Protein AF-A0A7C9EJ45-F1 (afdb_monomer_lite)

Secondary structure (DSSP, 8-state):
--GGGSHHHHHHHHHHSSS--------S-GGGTT--STT--S-S-----HHHHHHHHHHHHTSPTT-EEEEE-TTT----HHHHHHHHHHHHHT-SEEEEE--TTTGGGSPTTHHHHTTTTEEEES---HHHHHTSTTEEEEEE---HHHHHHHHHTT--EEE---STTHHHHTT-

Structure (mmCIF, N/CA/C/O backbone):
data_AF-A0A7C9EJ45-F1
#
_entry.id   AF-A0A7C9EJ45-F1
#
loop_
_atom_site.group_PDB
_atom_site.id
_atom_site.type_symbol
_atom_site.label_atom_id
_atom_site.label_alt_id
_atom_site.label_comp_id
_atom_site.label_asym_id
_atom_site.label_entity_id
_atom_site.label_seq_id
_atom_site.pdbx_PDB_ins_code
_atom_site.Cartn_x
_atom_site.Cartn_y
_atom_site.Cartn_z
_atom_site.occupancy
_atom_site.B_iso_or_equiv
_atom_site.auth_seq_id
_atom_site.auth_comp_id
_atom_site.auth_asym_id
_atom_site.auth_atom_id
_atom_site.pdbx_PDB_model_num
ATOM 1 N N . SER A 1 1 ? 12.087 -4.472 -12.617 1.00 85.44 1 SER A N 1
ATOM 2 C CA . SER A 1 1 ? 11.082 -5.317 -13.280 1.00 85.44 1 SER A CA 1
ATOM 3 C C . SER A 1 1 ? 11.657 -6.689 -13.597 1.00 85.44 1 SER A C 1
ATOM 5 O O . SER A 1 1 ? 12.8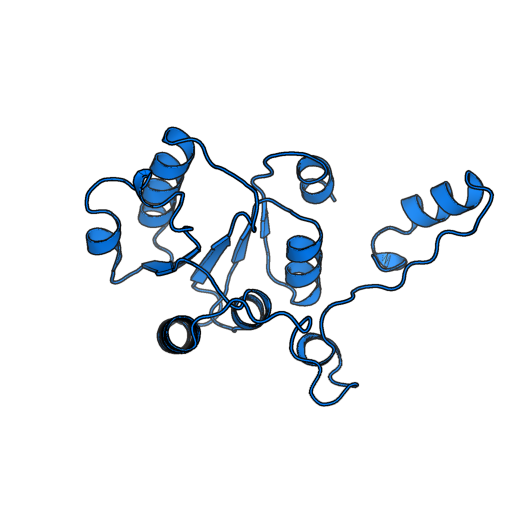71 -6.843 -13.458 1.00 85.44 1 SER A O 1
ATOM 7 N N . TYR A 1 2 ? 10.821 -7.642 -14.010 1.00 89.69 2 TYR A N 1
ATOM 8 C CA . TYR A 1 2 ? 11.199 -8.937 -14.594 1.00 89.69 2 TYR A CA 1
ATOM 9 C C . TYR A 1 2 ? 10.633 -9.036 -16.019 1.00 89.69 2 TYR A C 1
ATOM 11 O O . TYR A 1 2 ? 9.677 -8.331 -16.335 1.00 89.69 2 TYR A O 1
ATOM 19 N N . TYR A 1 3 ? 11.250 -9.840 -16.888 1.00 92.81 3 TYR A N 1
ATOM 20 C CA . TYR A 1 3 ? 10.992 -9.801 -18.334 1.00 92.81 3 TYR A CA 1
ATOM 21 C C . TYR A 1 3 ? 9.518 -10.023 -18.676 1.00 92.81 3 TYR A C 1
ATOM 23 O O . TYR A 1 3 ? 8.921 -9.211 -19.371 1.00 92.81 3 TYR A O 1
ATOM 31 N N . GLU A 1 4 ? 8.907 -11.066 -18.121 1.00 93.50 4 GLU A N 1
ATOM 32 C CA . GLU A 1 4 ? 7.521 -11.444 -18.395 1.00 93.50 4 GLU A CA 1
ATOM 33 C C . GLU A 1 4 ? 6.498 -10.407 -17.904 1.00 93.50 4 GLU A C 1
ATOM 35 O O . GLU A 1 4 ? 5.346 -10.445 -18.328 1.00 93.50 4 GLU A O 1
ATOM 40 N N . PHE A 1 5 ? 6.900 -9.473 -17.034 1.00 92.19 5 PHE A N 1
ATOM 41 C CA . PHE A 1 5 ? 6.033 -8.393 -16.563 1.00 92.19 5 PHE A CA 1
ATOM 42 C C . PHE A 1 5 ? 5.889 -7.262 -17.586 1.00 92.19 5 PHE A C 1
ATOM 44 O O . PHE A 1 5 ? 4.844 -6.624 -17.656 1.00 92.19 5 PHE A O 1
ATOM 51 N N . GLU A 1 6 ? 6.939 -6.994 -18.369 1.00 93.44 6 GLU A N 1
ATOM 52 C CA . GLU A 1 6 ? 7.032 -5.824 -19.256 1.00 93.44 6 GLU A CA 1
ATOM 53 C C . GLU A 1 6 ? 7.722 -6.160 -20.592 1.00 93.44 6 GLU A C 1
ATOM 55 O O . GLU A 1 6 ? 8.448 -5.338 -21.157 1.00 93.44 6 GLU A O 1
ATOM 60 N N . ASP A 1 7 ? 7.492 -7.368 -21.111 1.00 94.12 7 ASP A N 1
ATOM 61 C CA . ASP A 1 7 ? 8.169 -7.954 -22.279 1.00 94.12 7 ASP A CA 1
ATOM 62 C C . ASP A 1 7 ? 8.232 -6.995 -23.478 1.00 94.12 7 ASP A C 1
ATOM 64 O O . ASP A 1 7 ? 9.306 -6.678 -23.990 1.00 94.12 7 ASP A O 1
ATOM 68 N N . LYS A 1 8 ? 7.092 -6.410 -23.855 1.00 93.81 8 LYS A N 1
ATOM 69 C CA . LYS A 1 8 ? 6.977 -5.462 -24.970 1.00 93.81 8 LYS A CA 1
ATOM 70 C C . LYS A 1 8 ? 7.825 -4.212 -24.766 1.00 93.81 8 LYS A C 1
ATOM 72 O O . LYS A 1 8 ? 8.372 -3.683 -25.737 1.00 93.81 8 LYS A O 1
ATOM 77 N N . VAL A 1 9 ? 7.905 -3.707 -23.534 1.00 92.38 9 VAL A N 1
ATOM 78 C CA . VAL A 1 9 ? 8.686 -2.507 -23.205 1.00 92.38 9 VAL A CA 1
ATOM 79 C C . VAL A 1 9 ? 10.171 -2.846 -23.244 1.00 92.38 9 VAL A C 1
ATOM 81 O O . VAL A 1 9 ? 10.935 -2.123 -23.882 1.00 92.38 9 VAL A O 1
ATOM 84 N N . VAL A 1 10 ? 10.571 -3.970 -22.644 1.00 93.94 10 VAL A N 1
ATOM 85 C CA . VAL A 1 10 ? 11.964 -4.438 -22.619 1.00 93.94 10 VAL A CA 1
ATOM 86 C C . VAL A 1 10 ? 12.483 -4.711 -24.031 1.00 93.94 10 VAL A C 1
ATOM 88 O O . VAL A 1 10 ? 13.569 -4.239 -24.381 1.00 93.94 10 VAL A O 1
ATOM 91 N N . ASP A 1 11 ? 11.699 -5.399 -24.862 1.00 93.88 11 ASP A N 1
ATOM 92 C CA . ASP A 1 11 ? 12.043 -5.697 -26.255 1.00 93.88 11 ASP A CA 1
ATOM 93 C C . ASP A 1 11 ? 12.178 -4.415 -27.082 1.00 93.88 11 ASP A C 1
ATOM 95 O O . ASP A 1 11 ? 13.144 -4.239 -27.830 1.00 93.88 11 ASP A O 1
ATOM 99 N N . THR A 1 12 ? 11.230 -3.485 -26.918 1.00 94.50 12 THR A N 1
ATOM 100 C CA . THR A 1 12 ? 11.262 -2.199 -27.623 1.00 94.50 12 THR A CA 1
ATOM 101 C C . THR A 1 12 ? 12.493 -1.399 -27.212 1.00 94.50 12 THR A C 1
ATOM 103 O O . THR A 1 12 ? 13.272 -0.991 -28.069 1.00 94.50 12 THR A O 1
ATOM 106 N N . MET A 1 13 ? 12.731 -1.215 -25.912 1.00 94.00 13 MET A N 1
ATOM 107 C CA . MET A 1 13 ? 13.874 -0.435 -25.435 1.00 94.00 13 MET A CA 1
ATOM 108 C C . MET A 1 13 ? 15.214 -1.065 -25.825 1.00 94.00 13 MET A C 1
ATOM 110 O O . MET A 1 13 ? 16.126 -0.342 -26.213 1.00 94.00 13 MET A O 1
ATOM 114 N N . SER A 1 14 ? 15.330 -2.395 -25.788 1.00 93.69 14 SER A N 1
ATOM 115 C CA . SER A 1 14 ? 16.553 -3.098 -26.201 1.00 93.69 14 SER A CA 1
ATOM 116 C C . SER A 1 14 ? 16.858 -2.943 -27.692 1.00 93.69 14 SER A C 1
ATOM 118 O O . SER A 1 14 ? 18.018 -3.030 -28.086 1.00 93.69 14 SER A O 1
ATOM 120 N N . ARG A 1 15 ? 15.835 -2.712 -28.526 1.00 93.62 15 ARG A N 1
ATOM 121 C CA . ARG A 1 15 ? 16.005 -2.434 -29.956 1.00 93.62 15 ARG A CA 1
ATOM 122 C C . ARG A 1 15 ? 16.390 -0.981 -30.229 1.00 93.62 15 ARG A C 1
ATOM 124 O O . ARG A 1 15 ? 17.189 -0.729 -31.125 1.00 93.62 15 ARG A O 1
ATOM 131 N N . GLU A 1 16 ? 15.794 -0.039 -29.501 1.00 93.56 16 GLU A N 1
ATOM 132 C CA . GLU A 1 16 ? 16.000 1.399 -29.726 1.00 93.56 16 GLU A CA 1
ATOM 133 C C . GLU A 1 16 ? 17.273 1.938 -29.045 1.00 93.56 16 GLU A C 1
ATOM 135 O O . GLU A 1 16 ? 17.808 2.966 -29.463 1.00 93.56 16 GLU A O 1
ATOM 140 N N . TRP A 1 17 ? 17.774 1.274 -27.996 1.00 91.31 17 TRP A N 1
ATOM 141 C CA . TRP A 1 17 ? 18.919 1.746 -27.217 1.00 91.31 17 TRP A CA 1
ATOM 142 C C . TRP A 1 17 ? 20.229 1.021 -27.583 1.00 91.31 17 TRP A C 1
ATOM 144 O O . TRP A 1 17 ? 20.220 -0.188 -27.804 1.00 91.31 17 TRP A O 1
ATOM 154 N N . PRO A 1 18 ? 21.395 1.704 -27.581 1.00 90.38 18 PRO A N 1
ATOM 155 C CA . PRO A 1 18 ? 22.685 1.077 -27.906 1.00 90.38 18 PRO A CA 1
ATOM 156 C C . PRO A 1 18 ? 23.144 -0.028 -26.943 1.00 90.38 18 PRO A C 1
ATOM 158 O O . PRO A 1 18 ? 24.072 -0.772 -27.257 1.00 90.38 18 PRO A O 1
ATOM 161 N N . THR A 1 19 ? 22.546 -0.106 -25.754 1.00 88.44 19 THR A N 1
ATOM 162 C CA . THR A 1 19 ? 22.868 -1.099 -24.724 1.00 88.44 19 THR A CA 1
ATOM 163 C C . THR A 1 19 ? 21.637 -1.944 -24.414 1.00 88.44 19 THR A C 1
ATOM 165 O O . THR A 1 19 ? 20.575 -1.359 -24.189 1.00 88.44 19 THR A O 1
ATOM 168 N N . PRO A 1 20 ? 21.772 -3.281 -24.331 1.00 85.06 20 PRO A N 1
ATOM 169 C CA . PRO A 1 20 ? 20.667 -4.160 -23.962 1.00 85.06 20 PRO A CA 1
ATOM 170 C C . PRO A 1 20 ? 20.050 -3.774 -22.615 1.00 85.06 20 PRO A C 1
ATOM 172 O O . PRO A 1 20 ? 20.776 -3.523 -21.648 1.00 85.06 20 PRO A O 1
ATOM 175 N N . VAL A 1 21 ? 18.717 -3.758 -22.540 1.00 92.06 21 VAL A N 1
ATOM 176 C CA . VAL A 1 21 ? 17.995 -3.571 -21.278 1.00 92.06 21 VAL A CA 1
ATOM 177 C C . VAL A 1 21 ? 17.871 -4.925 -20.590 1.00 92.06 21 VAL A C 1
ATOM 179 O O . VAL A 1 21 ? 17.330 -5.868 -21.157 1.00 92.06 21 VAL A O 1
ATOM 182 N N . LEU A 1 22 ? 18.383 -5.025 -19.362 1.00 91.69 22 LEU A N 1
ATOM 183 C CA . LEU A 1 22 ? 18.341 -6.251 -18.566 1.00 91.69 22 LEU A CA 1
ATOM 184 C C . LEU A 1 22 ? 17.431 -6.066 -17.354 1.00 91.69 22 LEU A C 1
ATOM 186 O O . LEU A 1 22 ? 17.620 -5.156 -16.546 1.00 91.69 22 LEU A O 1
ATOM 190 N N . THR A 1 23 ? 16.460 -6.961 -17.207 1.00 93.62 23 THR A N 1
ATOM 191 C CA . THR A 1 23 ? 15.571 -7.015 -16.046 1.00 93.62 23 THR A CA 1
ATOM 192 C C . THR A 1 23 ? 16.165 -7.907 -14.958 1.00 93.62 23 THR A C 1
ATOM 194 O O . THR A 1 23 ? 16.428 -9.079 -15.209 1.00 93.62 23 THR A O 1
ATOM 197 N N . ILE A 1 24 ? 16.353 -7.367 -13.751 1.00 93.31 24 ILE A N 1
ATOM 198 C CA . ILE A 1 24 ? 16.963 -8.078 -12.605 1.00 93.31 24 ILE A CA 1
ATOM 199 C C . ILE A 1 24 ? 16.010 -8.261 -11.412 1.00 93.31 24 ILE A C 1
ATOM 201 O O . ILE A 1 24 ? 16.449 -8.602 -10.320 1.00 93.31 24 ILE A O 1
ATOM 205 N N . GLY A 1 25 ? 14.726 -7.942 -11.584 1.00 90.94 25 GLY A N 1
ATOM 206 C CA . GLY A 1 25 ? 13.731 -8.007 -10.516 1.00 90.94 25 GLY A CA 1
ATOM 207 C C . GLY A 1 25 ? 12.945 -9.327 -10.466 1.00 90.94 25 GLY A C 1
ATOM 208 O O . GLY A 1 25 ? 13.198 -10.213 -11.280 1.00 90.94 25 GLY A O 1
ATOM 209 N N . PRO A 1 26 ? 11.949 -9.414 -9.560 1.00 90.81 26 PRO A N 1
ATOM 210 C CA . PRO A 1 26 ? 11.694 -8.453 -8.483 1.00 90.81 26 PRO A CA 1
ATOM 211 C C . PRO A 1 26 ? 12.841 -8.461 -7.460 1.00 90.81 26 PRO A C 1
ATOM 213 O O . PRO A 1 26 ? 13.347 -9.513 -7.096 1.00 90.81 26 PRO A O 1
ATOM 216 N N . THR A 1 27 ? 13.268 -7.283 -7.001 1.00 89.50 27 THR A N 1
ATOM 217 C CA . THR A 1 27 ? 14.341 -7.150 -5.995 1.00 89.50 27 THR A CA 1
ATOM 218 C C . THR A 1 27 ? 13.789 -7.198 -4.569 1.00 89.50 27 THR A C 1
ATOM 220 O O . THR A 1 27 ? 14.327 -6.545 -3.683 1.00 89.50 27 THR A O 1
ATOM 223 N N . VAL A 1 28 ? 12.674 -7.907 -4.371 1.00 91.56 28 VAL A N 1
ATOM 224 C CA . VAL A 1 28 ? 12.053 -8.124 -3.059 1.00 91.56 28 VAL A CA 1
ATOM 225 C C . VAL A 1 28 ? 12.903 -9.149 -2.295 1.00 91.56 28 VAL A C 1
ATOM 227 O O . VAL A 1 28 ? 13.334 -10.121 -2.920 1.00 91.56 28 VAL A O 1
ATOM 230 N N . PRO A 1 29 ? 13.150 -8.959 -0.984 1.00 91.44 29 PRO A N 1
ATOM 231 C CA . PRO A 1 29 ? 13.923 -9.894 -0.176 1.00 91.44 29 PRO A CA 1
ATOM 232 C C . PRO A 1 29 ? 13.454 -11.345 -0.336 1.00 91.44 29 PRO A C 1
ATOM 234 O O . PRO A 1 29 ? 12.253 -11.636 -0.317 1.00 91.44 29 PRO A O 1
ATOM 237 N N . SER A 1 30 ? 14.415 -12.257 -0.491 1.00 89.69 30 SER A N 1
ATOM 238 C CA . SER A 1 30 ? 14.199 -13.663 -0.844 1.00 89.69 30 SER A CA 1
ATOM 239 C C . SER A 1 30 ? 13.250 -14.375 0.116 1.00 89.69 30 SER A C 1
ATOM 241 O O . SER A 1 30 ? 12.468 -15.208 -0.344 1.00 89.69 30 SER A O 1
ATOM 243 N N . LEU A 1 31 ? 13.234 -14.009 1.406 1.00 90.31 31 LEU A N 1
ATOM 244 C CA . LEU A 1 31 ? 12.317 -14.567 2.408 1.00 90.31 31 LEU A CA 1
ATOM 245 C C . LEU A 1 31 ? 10.841 -14.524 1.971 1.00 90.31 31 LEU A C 1
ATOM 247 O O . LEU A 1 31 ? 10.088 -15.439 2.292 1.00 90.31 31 LEU A O 1
ATOM 251 N N . TYR A 1 32 ? 10.435 -13.489 1.231 1.00 88.88 32 TYR A N 1
ATOM 252 C CA . TYR A 1 32 ? 9.048 -13.285 0.792 1.00 88.88 32 TYR A CA 1
ATOM 253 C C . TYR A 1 32 ? 8.748 -13.858 -0.596 1.00 88.88 32 TYR A C 1
ATOM 255 O O . TYR A 1 32 ? 7.619 -13.760 -1.068 1.00 88.88 32 TYR A O 1
ATOM 263 N N . LEU A 1 33 ? 9.754 -14.428 -1.261 1.00 88.69 33 LEU A N 1
ATOM 264 C CA . LEU A 1 33 ? 9.637 -15.015 -2.590 1.00 88.69 33 LEU A CA 1
ATOM 265 C C . LEU A 1 33 ? 9.877 -16.527 -2.523 1.00 88.69 33 LEU A C 1
ATOM 267 O O . LEU A 1 33 ? 8.947 -17.321 -2.436 1.00 88.69 33 LEU A O 1
ATOM 271 N N . ASP A 1 34 ? 11.146 -16.924 -2.572 1.00 87.19 34 ASP A N 1
ATOM 272 C CA . ASP A 1 34 ? 11.596 -18.305 -2.755 1.00 87.19 34 ASP A CA 1
ATOM 273 C C . ASP A 1 34 ? 12.441 -18.829 -1.586 1.00 87.19 34 ASP A C 1
ATOM 275 O O . ASP A 1 34 ? 12.831 -19.998 -1.583 1.00 87.19 34 ASP A O 1
ATOM 279 N N . ASN A 1 35 ? 12.716 -17.969 -0.604 1.00 88.62 35 ASN A N 1
ATOM 280 C CA . ASN A 1 35 ? 13.482 -18.239 0.605 1.00 88.62 35 ASN A CA 1
ATOM 281 C C . ASN A 1 35 ? 14.839 -18.926 0.338 1.00 88.62 35 ASN A C 1
ATOM 283 O O . ASN A 1 35 ? 15.302 -19.752 1.125 1.00 88.62 35 ASN A O 1
ATOM 287 N N . ARG A 1 36 ? 15.472 -18.621 -0.804 1.00 88.69 36 ARG A N 1
ATOM 288 C CA . ARG A 1 36 ? 16.780 -19.165 -1.202 1.00 88.69 36 ARG A CA 1
ATOM 289 C C . ARG A 1 36 ? 17.950 -18.517 -0.469 1.00 88.69 36 ARG A C 1
ATOM 291 O O . ARG A 1 36 ? 18.989 -19.161 -0.331 1.00 88.69 36 ARG A O 1
ATOM 298 N N . ILE A 1 37 ? 17.815 -17.259 -0.051 1.00 87.50 37 ILE A N 1
ATOM 299 C CA . ILE A 1 37 ? 18.856 -16.520 0.672 1.00 87.50 37 ILE A CA 1
ATOM 300 C C . ILE A 1 37 ? 18.459 -16.429 2.144 1.00 87.50 37 ILE A C 1
ATOM 302 O O . ILE A 1 37 ? 17.497 -15.756 2.509 1.00 87.50 37 ILE A O 1
ATOM 306 N N . GLU A 1 38 ? 19.216 -17.117 2.997 1.00 84.69 38 GLU A N 1
ATOM 307 C CA . GLU A 1 38 ? 18.988 -17.113 4.441 1.00 84.69 38 GLU A CA 1
ATOM 308 C C . GLU A 1 38 ? 19.161 -15.691 5.004 1.00 84.69 38 GLU A C 1
ATOM 310 O O . GLU A 1 38 ? 20.117 -14.993 4.665 1.00 84.69 38 GLU A O 1
ATOM 315 N N . TYR A 1 39 ? 18.243 -15.276 5.881 1.00 81.19 39 TYR A N 1
ATOM 316 C CA . TYR A 1 39 ? 18.216 -13.961 6.545 1.00 81.19 39 TYR A CA 1
ATOM 317 C C . TYR A 1 39 ? 17.929 -12.738 5.653 1.00 81.19 39 TYR A C 1
ATOM 319 O O . TYR A 1 39 ? 17.922 -11.619 6.169 1.00 81.19 39 TYR A O 1
ATOM 327 N N . ASP A 1 40 ? 17.630 -12.917 4.364 1.00 85.75 40 ASP A N 1
ATOM 328 C CA . ASP A 1 40 ? 17.251 -11.822 3.460 1.00 85.75 40 ASP A CA 1
ATOM 329 C C . ASP A 1 40 ? 15.778 -11.423 3.652 1.00 85.75 40 ASP A C 1
ATOM 331 O O . ASP A 1 40 ? 14.880 -11.897 2.952 1.00 85.75 40 ASP A O 1
ATOM 335 N N . LYS A 1 41 ? 15.534 -10.594 4.674 1.00 83.06 41 LYS A N 1
ATOM 336 C CA . LYS A 1 41 ? 14.194 -10.218 5.162 1.00 83.06 41 LYS A CA 1
ATOM 337 C C . LYS A 1 41 ? 13.858 -8.729 5.050 1.00 83.06 41 LYS A C 1
ATOM 339 O O . LYS A 1 41 ? 12.726 -8.341 5.329 1.00 83.06 41 LYS A O 1
ATOM 344 N N . ASP A 1 42 ? 14.831 -7.889 4.719 1.00 80.69 42 ASP A N 1
ATOM 345 C CA . ASP A 1 42 ? 14.668 -6.440 4.638 1.00 80.69 42 ASP A CA 1
ATOM 346 C C . ASP A 1 42 ? 15.685 -5.828 3.662 1.00 80.69 42 ASP A C 1
ATOM 348 O O . ASP A 1 42 ? 16.622 -6.485 3.221 1.00 80.69 42 ASP A O 1
ATOM 352 N N . TYR A 1 43 ? 15.496 -4.556 3.306 1.00 76.81 43 TYR A N 1
ATOM 353 C CA . TYR A 1 43 ? 16.379 -3.839 2.376 1.00 76.81 43 TYR A CA 1
ATOM 354 C C . TYR A 1 43 ? 17.634 -3.240 3.047 1.00 76.81 43 TYR A C 1
ATOM 356 O O . TYR A 1 43 ? 18.259 -2.336 2.491 1.00 76.81 43 TYR A O 1
ATOM 364 N N . GLY A 1 44 ? 17.987 -3.661 4.265 1.00 64.75 44 GLY A N 1
ATOM 365 C CA . GLY A 1 44 ? 19.137 -3.151 5.019 1.00 64.75 44 GLY A CA 1
ATOM 366 C C . GLY A 1 44 ? 18.946 -1.769 5.661 1.00 64.75 44 GLY A C 1
ATOM 367 O O . GLY A 1 44 ? 19.871 -1.255 6.290 1.00 64.75 44 GLY A O 1
ATOM 368 N N . LEU A 1 45 ? 17.760 -1.157 5.542 1.00 60.59 45 LEU A N 1
ATOM 369 C CA . LEU A 1 45 ? 17.400 0.120 6.171 1.00 60.59 45 LEU A CA 1
ATOM 370 C C . LEU A 1 45 ? 16.210 -0.075 7.119 1.00 60.59 45 LEU A C 1
ATOM 372 O O . LEU A 1 45 ? 15.062 -0.146 6.684 1.00 60.59 45 LEU A O 1
ATOM 376 N N . ASN A 1 46 ? 16.483 -0.117 8.426 1.00 60.12 46 ASN A N 1
ATOM 377 C CA . ASN A 1 46 ? 15.453 -0.119 9.465 1.00 60.12 46 ASN A CA 1
ATOM 378 C C . ASN A 1 46 ? 15.240 1.311 9.996 1.00 60.12 46 ASN A C 1
ATOM 380 O O . ASN A 1 46 ? 16.010 1.788 10.824 1.00 60.12 46 ASN A O 1
ATOM 384 N N . LEU A 1 47 ? 14.183 1.989 9.538 1.00 59.09 47 LEU A N 1
ATOM 385 C CA . LEU A 1 47 ? 13.726 3.283 10.083 1.00 59.09 47 LEU A CA 1
ATOM 386 C C . LEU A 1 47 ? 12.690 3.116 11.215 1.00 59.09 47 LEU A C 1
ATOM 388 O O . LEU A 1 47 ? 11.983 4.060 11.556 1.00 59.09 47 LEU A O 1
ATOM 392 N N . PHE A 1 48 ? 12.549 1.908 11.763 1.00 63.38 48 PHE A N 1
ATOM 393 C CA . PHE A 1 48 ? 11.399 1.528 12.583 1.00 63.38 48 PHE A CA 1
ATOM 394 C C . PHE A 1 48 ? 11.648 1.721 14.078 1.00 63.38 48 PHE A C 1
ATOM 396 O O . PHE A 1 48 ? 12.710 1.378 14.600 1.00 63.38 48 PHE A O 1
ATOM 403 N N . TYR A 1 49 ? 10.608 2.150 14.788 1.00 66.81 49 TYR A N 1
ATOM 404 C CA . TYR A 1 49 ? 10.511 1.941 16.225 1.00 66.81 49 TYR A CA 1
ATOM 405 C C . TYR A 1 49 ? 10.000 0.515 16.470 1.00 66.81 49 TYR A C 1
ATOM 407 O O . TYR A 1 49 ? 8.953 0.129 15.952 1.00 66.81 49 TYR A O 1
ATOM 415 N N . LEU A 1 50 ? 10.733 -0.283 17.256 1.00 70.25 50 LEU A N 1
ATOM 416 C CA . LEU A 1 50 ? 10.364 -1.676 17.572 1.00 70.25 50 LEU A CA 1
ATOM 417 C C . LEU A 1 50 ? 8.949 -1.796 18.165 1.00 70.25 50 LEU A C 1
ATOM 419 O O . LEU A 1 50 ? 8.267 -2.798 17.959 1.00 70.25 50 LEU A O 1
ATOM 423 N N . GLU A 1 51 ? 8.505 -0.762 18.878 1.00 73.12 51 GLU A N 1
ATOM 424 C CA . GLU A 1 51 ? 7.174 -0.685 19.480 1.00 73.12 51 GLU A CA 1
ATOM 425 C C . GLU A 1 51 ? 6.055 -0.647 18.429 1.00 73.12 51 GLU A C 1
ATOM 427 O O . GLU A 1 51 ? 5.049 -1.340 18.586 1.00 73.12 51 GLU A O 1
ATOM 432 N N . ASP A 1 52 ? 6.244 0.085 17.326 1.00 79.50 52 ASP A N 1
ATOM 433 C CA . ASP A 1 52 ? 5.261 0.145 16.240 1.00 79.50 52 ASP A CA 1
ATOM 434 C C . ASP A 1 52 ? 5.133 -1.200 15.527 1.00 79.50 52 ASP A C 1
ATOM 436 O O . ASP A 1 52 ? 4.018 -1.639 15.255 1.00 79.50 52 ASP A O 1
ATOM 440 N N . ILE A 1 53 ? 6.251 -1.897 15.295 1.00 85.56 53 ILE A N 1
ATOM 441 C CA . ILE A 1 53 ? 6.239 -3.243 14.705 1.00 85.56 53 ILE A CA 1
ATOM 442 C C . ILE A 1 53 ? 5.436 -4.195 15.595 1.00 85.56 53 ILE A C 1
ATOM 444 O O . ILE A 1 53 ? 4.517 -4.859 15.120 1.00 85.56 53 ILE A O 1
ATOM 448 N N . ALA A 1 54 ? 5.739 -4.236 16.895 1.00 89.00 54 ALA A N 1
ATOM 449 C CA . ALA A 1 54 ? 5.040 -5.113 17.830 1.00 89.00 54 ALA A CA 1
ATOM 450 C C . ALA A 1 54 ? 3.532 -4.813 17.879 1.00 89.00 54 ALA A C 1
ATOM 452 O O . ALA A 1 54 ? 2.716 -5.737 17.872 1.00 89.00 54 ALA A O 1
ATOM 453 N N . ARG A 1 55 ? 3.160 -3.526 17.876 1.00 93.00 55 ARG A N 1
ATOM 454 C CA . ARG A 1 55 ? 1.763 -3.077 17.869 1.00 93.00 55 ARG A CA 1
ATOM 455 C C . ARG A 1 55 ? 1.031 -3.483 16.589 1.00 93.00 55 ARG A C 1
ATOM 457 O O . ARG A 1 55 ? -0.074 -4.014 16.683 1.00 93.00 55 ARG A O 1
ATOM 464 N N . ILE A 1 56 ? 1.641 -3.272 15.421 1.00 95.62 56 ILE A N 1
ATOM 465 C CA . ILE A 1 56 ? 1.078 -3.651 14.116 1.00 95.62 56 ILE A CA 1
ATOM 466 C C . ILE A 1 56 ? 0.875 -5.163 14.046 1.00 95.62 56 ILE A C 1
ATOM 468 O O . ILE A 1 56 ? -0.229 -5.622 13.757 1.00 95.62 56 ILE A O 1
ATOM 472 N N . THR A 1 57 ? 1.913 -5.937 14.363 1.00 94.00 57 THR A N 1
ATOM 473 C CA . THR A 1 57 ? 1.870 -7.402 14.307 1.00 94.00 57 THR A CA 1
ATOM 474 C C . THR A 1 57 ? 0.807 -7.965 15.244 1.00 94.00 57 THR A C 1
ATOM 476 O O . THR A 1 57 ? 0.020 -8.824 14.843 1.00 94.00 57 THR A O 1
ATOM 479 N N . HIS A 1 58 ? 0.734 -7.455 16.478 1.00 95.62 58 HIS A N 1
ATOM 480 C CA . HIS A 1 58 ? -0.297 -7.861 17.426 1.00 95.62 58 HIS A CA 1
ATOM 481 C C . HIS A 1 58 ? -1.700 -7.543 16.909 1.00 95.62 58 HIS A C 1
ATOM 483 O O . HIS A 1 58 ? -2.548 -8.432 16.884 1.00 95.62 58 HIS A O 1
ATOM 489 N N . TRP A 1 59 ? -1.944 -6.315 16.451 1.00 97.31 59 TRP A N 1
ATOM 490 C CA . TRP A 1 59 ? -3.257 -5.920 15.951 1.00 97.31 59 TRP A CA 1
ATOM 491 C C . TRP A 1 59 ? -3.690 -6.766 14.747 1.00 97.31 59 TRP A C 1
ATOM 493 O O . TRP A 1 59 ? -4.794 -7.308 14.769 1.00 97.31 59 TRP A O 1
ATOM 503 N N . LEU A 1 60 ? -2.812 -6.983 13.760 1.00 97.94 60 LEU A N 1
ATOM 504 C CA . LEU A 1 60 ? -3.107 -7.822 12.589 1.00 97.94 60 LEU A CA 1
ATOM 505 C C . LEU A 1 60 ? -3.435 -9.272 12.976 1.00 97.94 60 LEU A C 1
ATOM 507 O O . LEU A 1 60 ? -4.362 -9.849 12.418 1.00 97.94 60 LEU A O 1
ATOM 511 N N . SER A 1 61 ? -2.757 -9.840 13.982 1.00 97.19 61 SER A N 1
ATOM 512 C CA . SER A 1 61 ? -3.039 -11.203 14.471 1.00 97.19 61 SER A CA 1
ATOM 513 C C . SER A 1 61 ? -4.450 -11.401 15.039 1.00 97.19 61 SER A C 1
ATOM 515 O O . SER A 1 61 ? -4.902 -12.535 15.182 1.00 97.19 61 SER A O 1
ATOM 517 N N . THR A 1 62 ? -5.151 -10.313 15.372 1.00 97.12 62 THR A N 1
ATOM 518 C CA . THR A 1 62 ? -6.531 -10.371 15.879 1.00 97.12 62 THR A CA 1
ATOM 519 C C . THR A 1 62 ? -7.576 -10.354 14.765 1.00 97.12 62 THR A C 1
ATOM 521 O O . THR A 1 62 ? -8.765 -10.529 15.040 1.00 97.12 62 THR A O 1
ATOM 524 N N . LYS A 1 63 ? -7.157 -10.117 13.517 1.00 97.88 63 LYS A N 1
ATOM 525 C CA . LYS A 1 63 ? -8.052 -9.901 12.384 1.00 97.88 63 LYS A CA 1
ATOM 526 C C . LYS A 1 63 ? -8.220 -11.179 11.553 1.00 97.88 63 LYS A C 1
ATOM 528 O O . LYS A 1 63 ? -7.276 -11.961 11.430 1.00 97.88 63 LYS A O 1
ATOM 533 N N . PRO A 1 64 ? -9.415 -11.427 10.988 1.00 97.94 64 PRO A N 1
ATOM 534 C CA . PRO A 1 64 ? -9.614 -12.525 10.050 1.00 97.94 64 PRO A CA 1
ATOM 535 C C . PRO A 1 64 ? -8.719 -12.411 8.801 1.00 97.94 64 PRO A C 1
ATOM 537 O O . PRO A 1 64 ? -8.325 -11.310 8.415 1.00 97.94 64 PRO A O 1
ATOM 540 N N . PRO A 1 65 ? -8.445 -13.527 8.105 1.00 98.25 65 PRO A N 1
ATOM 541 C CA . PRO A 1 65 ? -7.743 -13.483 6.830 1.00 98.25 65 PRO A CA 1
ATOM 542 C C . PRO A 1 65 ? -8.463 -12.596 5.808 1.00 98.25 65 PRO A C 1
ATOM 544 O O . PRO A 1 65 ? -9.685 -12.678 5.655 1.00 98.25 65 PRO A O 1
ATOM 547 N N . ARG A 1 66 ? -7.690 -11.796 5.068 1.00 97.81 66 ARG A N 1
ATOM 548 C CA . ARG A 1 66 ? -8.151 -10.905 3.992 1.00 97.81 66 ARG A CA 1
ATOM 549 C C . ARG A 1 66 ? -9.251 -9.916 4.407 1.00 97.81 66 ARG A C 1
ATOM 551 O O . ARG A 1 66 ? -10.105 -9.583 3.586 1.00 97.81 66 ARG A O 1
ATOM 558 N N . SER A 1 67 ? -9.249 -9.451 5.656 1.00 97.94 67 SER A N 1
ATOM 559 C CA . SER A 1 67 ? -10.249 -8.505 6.174 1.00 97.94 67 SER A CA 1
ATOM 560 C C . SER A 1 67 ? -9.733 -7.078 6.365 1.00 97.94 67 SER A C 1
ATOM 562 O O . SER A 1 67 ? -10.529 -6.192 6.674 1.00 97.94 67 SER A O 1
ATOM 564 N N . VAL A 1 68 ? -8.425 -6.850 6.212 1.00 98.56 68 VAL A N 1
ATOM 565 C CA . VAL A 1 68 ? -7.778 -5.563 6.494 1.00 98.56 68 VAL A CA 1
ATOM 566 C C . VAL A 1 68 ? -7.384 -4.844 5.207 1.00 98.56 68 VAL A C 1
ATOM 568 O O . VAL A 1 68 ? -6.717 -5.411 4.339 1.00 98.56 68 VAL A O 1
ATOM 571 N N . VAL A 1 69 ? -7.734 -3.563 5.115 1.00 98.69 69 VAL A N 1
ATOM 572 C CA . VAL A 1 69 ? -7.216 -2.633 4.107 1.00 98.69 69 VAL A CA 1
ATOM 573 C C . VAL A 1 69 ? -5.927 -2.007 4.633 1.00 98.69 69 VAL A C 1
ATOM 575 O O . VAL A 1 69 ? -5.943 -1.255 5.607 1.00 98.69 69 VAL A O 1
ATOM 578 N N . TYR A 1 70 ? -4.797 -2.290 3.994 1.00 98.69 70 TYR A N 1
ATOM 579 C CA . TYR A 1 70 ? -3.557 -1.568 4.268 1.00 98.69 70 TYR A CA 1
ATOM 580 C C . TYR A 1 70 ? -3.519 -0.278 3.445 1.00 98.69 70 TYR A C 1
ATOM 582 O O . TYR A 1 70 ? -3.799 -0.309 2.252 1.00 98.69 70 TYR A O 1
ATOM 590 N N . VAL A 1 71 ? -3.183 0.857 4.055 1.00 98.50 71 VAL A N 1
ATOM 591 C CA . VAL A 1 71 ? -3.177 2.177 3.409 1.00 98.50 71 VAL A CA 1
ATOM 592 C C . VAL A 1 71 ? -1.816 2.837 3.613 1.00 98.50 71 VAL A C 1
ATOM 594 O O . VAL A 1 71 ? -1.417 3.122 4.743 1.00 98.50 71 VAL A O 1
ATOM 597 N N . SER A 1 72 ? -1.102 3.109 2.519 1.00 97.12 72 SER A N 1
ATOM 598 C CA . SER A 1 72 ? 0.186 3.813 2.548 1.00 97.12 72 SER A CA 1
ATOM 599 C C . SER A 1 72 ? 0.451 4.546 1.233 1.00 97.12 72 SER A C 1
ATOM 601 O O . SER A 1 72 ? 0.438 3.966 0.146 1.00 97.12 72 SER A O 1
ATOM 603 N N . PHE A 1 73 ? 0.763 5.839 1.331 1.00 95.62 73 PHE A N 1
ATOM 604 C CA . PHE A 1 73 ? 1.118 6.682 0.183 1.00 95.62 73 PHE A CA 1
ATOM 605 C C . PHE A 1 73 ? 2.637 6.873 0.044 1.00 95.62 73 PHE A C 1
ATOM 607 O O . PHE A 1 73 ? 3.111 7.833 -0.560 1.00 95.62 73 PHE A O 1
ATOM 614 N N . GLY A 1 74 ? 3.421 5.948 0.602 1.00 89.69 74 GLY A N 1
ATOM 615 C CA . GLY A 1 74 ? 4.876 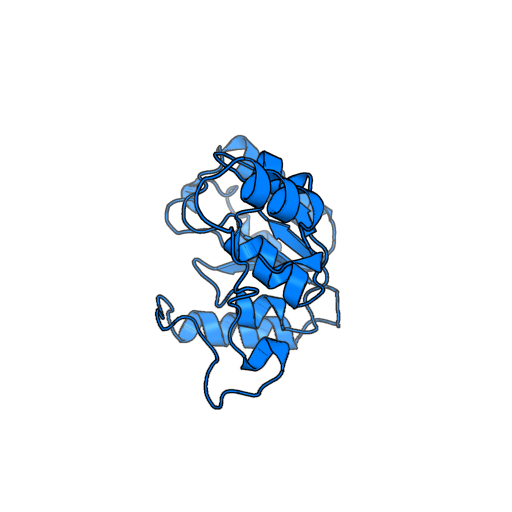5.983 0.520 1.00 89.69 74 GLY A CA 1
ATOM 616 C C . GLY A 1 74 ? 5.509 7.133 1.307 1.00 89.69 74 GLY A C 1
ATOM 617 O O . GLY A 1 74 ? 4.886 7.812 2.128 1.00 89.69 74 GLY A O 1
ATOM 618 N N . SER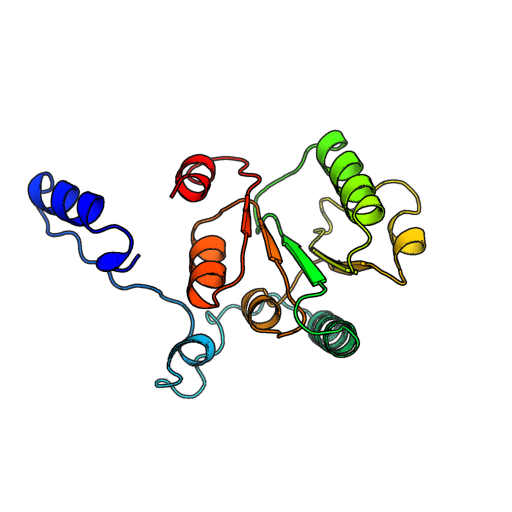 A 1 75 ? 6.799 7.343 1.064 1.00 84.38 75 SER A N 1
ATOM 619 C CA . SER A 1 75 ? 7.631 8.252 1.859 1.00 84.38 75 SER A CA 1
ATOM 620 C C . SER A 1 75 ? 7.484 9.728 1.487 1.00 84.38 75 SER A C 1
ATOM 622 O O . SER A 1 75 ? 7.781 10.585 2.314 1.00 84.38 75 SER A O 1
ATOM 624 N N . MET A 1 76 ? 7.037 10.037 0.265 1.00 82.50 76 MET A N 1
ATOM 625 C CA . MET A 1 76 ? 7.095 11.401 -0.282 1.00 82.50 76 MET A CA 1
ATOM 626 C C . MET A 1 76 ? 5.746 11.990 -0.703 1.00 82.50 76 MET A C 1
ATOM 628 O O . MET A 1 76 ? 5.671 13.188 -0.961 1.00 82.50 76 MET A O 1
ATOM 632 N N . ALA A 1 77 ? 4.677 11.197 -0.814 1.00 82.88 77 ALA A N 1
ATOM 633 C CA . ALA A 1 77 ? 3.384 11.750 -1.204 1.00 82.88 77 ALA A CA 1
ATOM 634 C C . ALA A 1 77 ? 2.789 12.602 -0.080 1.00 82.88 77 ALA A C 1
ATOM 636 O O . ALA A 1 77 ? 2.667 12.127 1.047 1.00 82.88 77 ALA A O 1
ATOM 637 N N . CYS A 1 78 ? 2.381 13.827 -0.397 1.00 87.00 78 CYS A N 1
ATOM 638 C CA . CYS A 1 78 ? 1.713 14.750 0.517 1.00 87.00 78 CYS A CA 1
ATOM 639 C C . CYS A 1 78 ? 0.269 14.917 0.045 1.00 87.00 78 CYS A C 1
ATOM 641 O O . CYS A 1 78 ? 0.039 15.452 -1.041 1.00 87.00 78 CYS A O 1
ATOM 643 N N . LEU A 1 79 ? -0.689 14.416 0.823 1.00 92.19 79 LEU A N 1
ATOM 644 C CA . LEU A 1 79 ? -2.100 14.541 0.476 1.00 92.19 79 LEU A CA 1
ATOM 645 C C . LEU A 1 79 ? -2.597 15.934 0.873 1.00 92.19 79 LEU A C 1
ATOM 647 O O . LEU A 1 79 ? -2.158 16.517 1.869 1.00 92.19 79 LEU A O 1
ATOM 651 N N . SER A 1 80 ? -3.515 16.494 0.087 1.00 95.00 80 SER A N 1
ATOM 652 C CA . SER A 1 80 ? -4.216 17.715 0.496 1.00 95.00 80 SER A CA 1
ATOM 653 C C . SER A 1 80 ? -5.111 17.443 1.710 1.00 95.00 80 SER A C 1
ATOM 655 O O . SER A 1 80 ? -5.547 16.311 1.919 1.00 95.00 80 SER A O 1
ATOM 657 N N . ASN A 1 81 ? -5.438 18.481 2.485 1.00 96.12 81 ASN A N 1
ATOM 658 C CA . ASN A 1 81 ? -6.325 18.348 3.651 1.00 96.12 81 ASN A CA 1
ATOM 659 C C . ASN A 1 81 ? -7.670 17.719 3.269 1.00 96.12 81 ASN A C 1
ATOM 661 O O . ASN A 1 81 ? -8.133 16.804 3.936 1.00 96.12 81 ASN A O 1
ATOM 665 N N . THR A 1 82 ? -8.247 18.146 2.142 1.00 97.06 82 THR A N 1
ATOM 666 C CA . THR A 1 82 ? -9.496 17.575 1.628 1.00 97.06 82 THR A CA 1
ATOM 667 C C . THR A 1 82 ? -9.343 16.095 1.281 1.00 97.06 82 THR A C 1
ATOM 669 O O . THR A 1 82 ? -10.203 15.302 1.633 1.00 97.06 82 THR A O 1
ATOM 672 N N . GLN A 1 83 ? -8.242 15.682 0.641 1.00 96.50 83 GLN A N 1
ATOM 673 C CA . GLN A 1 83 ? -8.012 14.258 0.362 1.00 96.50 83 GLN A CA 1
ATOM 674 C C . GLN A 1 83 ? -7.843 13.435 1.644 1.00 96.50 83 GLN A C 1
ATOM 676 O O . GLN A 1 83 ? -8.360 12.326 1.705 1.00 96.50 83 GLN A O 1
ATOM 681 N N . MET A 1 84 ? -7.134 13.959 2.649 1.00 97.38 84 MET A N 1
ATOM 682 C CA . MET A 1 84 ? -6.971 13.294 3.947 1.00 97.38 84 MET A CA 1
ATOM 683 C C . MET A 1 84 ? -8.310 13.119 4.666 1.00 97.38 84 MET A C 1
ATOM 685 O O . MET A 1 84 ? -8.595 12.032 5.164 1.00 97.38 84 MET A O 1
ATOM 689 N N . GLU A 1 85 ? -9.138 14.164 4.688 1.00 97.19 85 GLU A N 1
ATOM 690 C CA . GLU A 1 85 ? -10.464 14.142 5.308 1.00 97.19 85 GLU A CA 1
ATOM 691 C C . GLU A 1 85 ? -11.408 13.152 4.611 1.00 97.19 85 GLU A C 1
ATOM 693 O O . GLU A 1 85 ? -11.991 12.288 5.267 1.00 97.19 85 GLU A O 1
ATOM 698 N N . GLU A 1 86 ? -11.509 13.213 3.282 1.00 97.94 86 GLU A N 1
ATOM 699 C CA . GLU A 1 86 ? -12.352 12.297 2.501 1.00 97.94 86 GLU A CA 1
ATOM 700 C C . GLU A 1 86 ? -11.877 10.844 2.617 1.00 97.94 86 GLU A C 1
ATOM 702 O O . GLU A 1 86 ? -12.690 9.925 2.735 1.00 97.94 86 GLU A O 1
ATOM 707 N N . LEU A 1 87 ? -10.560 10.615 2.639 1.00 97.56 87 LEU A N 1
ATOM 708 C CA . LEU A 1 87 ? -9.999 9.283 2.840 1.00 97.56 87 LEU A CA 1
ATOM 709 C C . LEU A 1 87 ? -10.329 8.741 4.235 1.00 97.56 87 LEU A C 1
ATOM 711 O O . LEU A 1 87 ? -10.745 7.590 4.353 1.00 97.56 87 LEU A O 1
ATOM 715 N N . ALA A 1 88 ? -10.187 9.559 5.280 1.00 97.62 88 ALA A N 1
ATOM 716 C CA . ALA A 1 88 ? -10.505 9.174 6.651 1.00 97.62 88 ALA A CA 1
ATOM 717 C C . ALA A 1 88 ? -11.974 8.736 6.780 1.00 97.62 88 ALA A C 1
ATOM 719 O O . ALA A 1 88 ? -12.271 7.635 7.261 1.00 97.62 88 ALA A O 1
ATOM 720 N N . TRP A 1 89 ? -12.904 9.556 6.283 1.00 97.44 89 TRP A N 1
ATOM 721 C CA . TRP A 1 89 ? -14.327 9.227 6.327 1.00 97.44 89 TRP A CA 1
ATOM 722 C C . TRP A 1 89 ? -14.701 8.063 5.410 1.00 97.44 89 TRP A C 1
ATOM 724 O O . TRP A 1 89 ? -15.516 7.225 5.799 1.00 97.44 89 TRP A O 1
ATOM 734 N N . GLY A 1 90 ? -14.063 7.951 4.245 1.00 97.38 90 GLY A N 1
ATOM 735 C CA . GLY A 1 90 ? -14.230 6.823 3.334 1.00 97.38 90 GLY A CA 1
ATOM 736 C C . GLY A 1 90 ? -13.806 5.491 3.956 1.00 97.38 90 GLY A C 1
ATOM 737 O O . GLY A 1 90 ? -14.556 4.517 3.882 1.00 97.38 90 GLY A O 1
ATOM 738 N N . LEU A 1 91 ? -12.652 5.450 4.631 1.00 97.38 91 LEU A N 1
ATOM 739 C CA . LEU A 1 91 ? -12.166 4.256 5.333 1.00 97.38 91 LEU A CA 1
ATOM 740 C C . LEU A 1 91 ? -13.123 3.831 6.446 1.00 97.38 91 LEU A C 1
ATOM 742 O O . LEU A 1 91 ? -13.498 2.665 6.530 1.00 97.38 91 LEU A O 1
ATOM 746 N N . LYS A 1 92 ? -13.598 4.775 7.259 1.00 96.44 92 LYS A N 1
ATOM 747 C CA . LYS A 1 92 ? -14.588 4.472 8.297 1.00 96.44 92 LYS A CA 1
ATOM 748 C C . LYS A 1 92 ? -15.901 3.947 7.705 1.00 96.44 92 LYS A C 1
ATOM 750 O O . LYS A 1 92 ? -16.484 3.002 8.232 1.00 96.44 92 LYS A O 1
ATOM 755 N N . ALA A 1 93 ? -16.370 4.545 6.611 1.00 96.81 93 ALA A N 1
ATOM 756 C CA . ALA A 1 93 ? -17.620 4.162 5.962 1.00 96.81 93 ALA A CA 1
ATOM 757 C C . ALA A 1 93 ? -17.540 2.812 5.227 1.00 96.81 93 ALA A C 1
ATOM 759 O O . ALA A 1 93 ? -18.575 2.176 5.028 1.00 96.81 93 ALA A O 1
ATOM 760 N N . CYS A 1 94 ? -16.343 2.354 4.839 1.00 92.88 94 CYS A N 1
ATOM 761 C CA . CYS A 1 94 ? -16.179 1.101 4.097 1.00 92.88 94 CYS A CA 1
ATOM 762 C C . CYS A 1 94 ? -16.502 -0.154 4.927 1.00 92.88 94 CYS A C 1
ATOM 764 O O . CYS A 1 94 ? -16.723 -1.223 4.360 1.00 92.88 94 CYS A O 1
ATOM 766 N N . GLY A 1 95 ? -16.530 -0.035 6.261 1.00 92.00 95 GLY A N 1
ATOM 767 C CA . GLY A 1 95 ? -16.873 -1.124 7.180 1.00 92.00 95 GLY A CA 1
ATOM 768 C C . GLY A 1 95 ? -15.837 -2.250 7.270 1.00 92.00 95 GLY A C 1
ATOM 769 O O . GLY A 1 95 ? -16.100 -3.245 7.940 1.00 92.00 95 GLY A O 1
ATOM 770 N N . SER A 1 96 ? -14.684 -2.110 6.609 1.00 96.00 96 SER A N 1
ATOM 771 C CA . SER A 1 96 ? -13.542 -3.022 6.741 1.00 96.00 96 SER A CA 1
ATOM 772 C C . SER A 1 96 ? -12.564 -2.501 7.789 1.00 96.00 96 SER A C 1
ATOM 774 O O . SER A 1 96 ? -12.455 -1.290 7.992 1.00 96.00 96 SER A O 1
ATOM 776 N N . ASP A 1 97 ? -11.827 -3.411 8.426 1.00 98.50 97 ASP A N 1
ATOM 777 C CA . ASP A 1 97 ? -10.702 -3.015 9.266 1.00 98.50 97 ASP A CA 1
ATOM 778 C C . ASP A 1 97 ? -9.617 -2.359 8.399 1.00 98.50 97 ASP A C 1
ATOM 780 O O . ASP A 1 97 ? -9.421 -2.749 7.244 1.00 98.50 97 ASP A O 1
ATOM 784 N N . PHE A 1 98 ? -8.874 -1.392 8.934 1.00 98.62 98 PHE A N 1
ATOM 785 C CA . PHE A 1 98 ? -7.793 -0.757 8.177 1.00 98.62 98 PHE A CA 1
ATOM 786 C C . PHE A 1 98 ? -6.547 -0.462 9.009 1.00 98.62 98 PHE A C 1
ATOM 788 O O . PHE A 1 98 ? -6.615 -0.077 10.173 1.00 98.62 98 PHE A O 1
ATOM 795 N N . LEU A 1 99 ? -5.388 -0.611 8.376 1.00 98.44 99 LEU A N 1
ATOM 796 C CA . LEU A 1 99 ? -4.097 -0.170 8.892 1.00 98.44 99 LEU A CA 1
ATOM 797 C C . LEU A 1 99 ? -3.622 0.988 8.022 1.00 98.44 99 LEU A C 1
ATOM 799 O O . LEU A 1 99 ? -3.324 0.782 6.847 1.00 98.44 99 LEU A O 1
ATOM 803 N N . TRP A 1 100 ? -3.537 2.191 8.585 1.00 97.94 100 TRP A N 1
ATOM 804 C CA . TRP A 1 100 ? -3.182 3.390 7.831 1.00 97.94 100 TRP A CA 1
ATOM 805 C C . TRP A 1 100 ? -1.890 4.023 8.339 1.00 97.94 100 TRP A C 1
ATOM 807 O O . TRP A 1 100 ? -1.781 4.433 9.495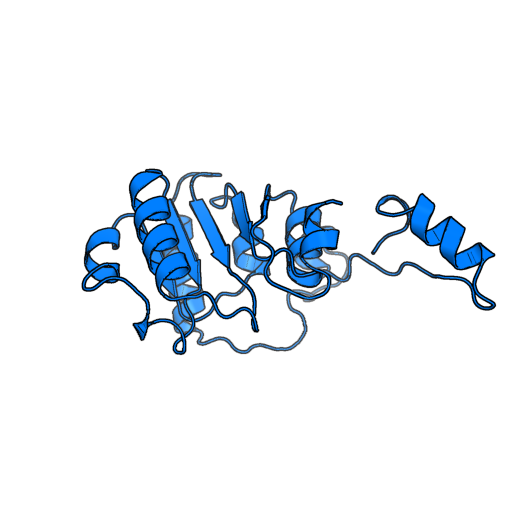 1.00 97.94 100 TRP A O 1
ATOM 817 N N . VAL A 1 101 ? -0.913 4.124 7.438 1.00 96.12 101 VAL A N 1
ATOM 818 C CA . VAL A 1 101 ? 0.316 4.884 7.656 1.00 96.12 101 VAL A CA 1
ATOM 819 C C . VAL A 1 101 ? 0.038 6.378 7.470 1.00 96.12 101 VAL A C 1
ATOM 821 O O . VAL A 1 101 ? -0.083 6.860 6.340 1.00 96.12 101 VAL A O 1
ATOM 824 N N . VAL A 1 102 ? -0.034 7.112 8.579 1.00 95.19 102 VAL A N 1
ATOM 825 C CA . VAL A 1 102 ? -0.163 8.573 8.624 1.00 95.19 102 VAL A CA 1
ATOM 826 C C . VAL A 1 102 ? 1.107 9.137 9.237 1.00 95.19 102 VAL A C 1
ATOM 828 O O . VAL A 1 102 ? 1.337 9.009 10.432 1.00 95.19 102 VAL A O 1
ATOM 831 N N . ARG A 1 103 ? 1.960 9.746 8.413 1.00 91.38 103 ARG A N 1
ATOM 832 C CA . ARG A 1 103 ? 3.228 10.316 8.885 1.00 91.38 103 ARG A CA 1
ATOM 833 C C . ARG A 1 103 ? 2.961 11.485 9.832 1.00 91.38 103 ARG A C 1
ATOM 835 O O . ARG A 1 103 ? 2.019 12.237 9.608 1.00 91.38 103 ARG A O 1
ATOM 842 N N . ALA A 1 104 ? 3.879 11.734 10.765 1.00 90.12 104 ALA A N 1
ATOM 843 C CA . ALA A 1 104 ? 3.800 12.863 11.699 1.00 90.12 104 ALA A CA 1
ATOM 844 C C . ALA A 1 104 ? 3.582 14.229 11.010 1.00 90.12 104 ALA A C 1
ATOM 846 O O . ALA A 1 104 ? 2.949 15.115 11.570 1.00 90.12 104 ALA A O 1
ATOM 847 N N . SER A 1 105 ? 4.076 14.398 9.776 1.00 90.44 105 SER A N 1
ATOM 848 C CA . SER A 1 105 ? 3.880 15.615 8.974 1.00 90.44 105 SER A CA 1
ATOM 849 C C . SER A 1 105 ? 2.477 15.776 8.369 1.00 90.44 105 SER A C 1
ATOM 851 O O . SER A 1 105 ? 2.219 16.784 7.723 1.00 90.44 105 SER A O 1
ATOM 853 N N . GLU A 1 106 ? 1.628 14.754 8.470 1.00 93.12 106 GLU A N 1
ATOM 854 C CA . GLU A 1 106 ? 0.269 14.703 7.918 1.00 93.12 106 GLU A CA 1
ATOM 855 C C . GLU A 1 106 ? -0.795 14.501 9.013 1.00 93.12 106 GLU A C 1
ATOM 857 O O . GLU A 1 106 ? -1.987 14.556 8.716 1.00 93.12 106 GLU A O 1
ATOM 862 N N . GLU A 1 107 ? -0.392 14.229 10.262 1.00 93.00 107 GLU A N 1
ATOM 863 C CA . GLU A 1 107 ? -1.307 13.968 11.384 1.00 93.00 107 GLU A CA 1
ATOM 864 C C . GLU A 1 107 ? -2.241 15.153 11.664 1.00 93.00 107 GLU A C 1
ATOM 866 O O . GLU A 1 107 ? -3.402 14.956 12.015 1.00 93.00 107 GLU A O 1
ATOM 871 N N . ASP A 1 108 ? -1.768 16.382 11.446 1.00 94.94 108 ASP A N 1
ATOM 872 C CA . ASP A 1 108 ? -2.536 17.620 11.601 1.00 94.94 108 ASP A CA 1
ATOM 873 C C . ASP A 1 108 ? -3.686 17.762 10.591 1.00 94.94 108 ASP A C 1
ATOM 875 O O . ASP A 1 108 ? -4.592 18.572 10.791 1.00 94.94 108 ASP A O 1
ATOM 879 N N . LYS A 1 109 ? -3.673 16.960 9.521 1.00 96.56 109 LYS A N 1
ATOM 880 C CA . LYS A 1 109 ? -4.710 16.937 8.482 1.00 96.56 109 LYS A CA 1
ATOM 881 C C . LYS A 1 109 ? -5.839 15.955 8.784 1.00 96.56 109 LYS A C 1
ATOM 883 O O . LYS A 1 109 ? -6.833 15.949 8.059 1.00 96.56 109 LYS A O 1
ATOM 888 N N . LEU A 1 110 ? -5.688 15.097 9.795 1.00 97.00 110 LEU A N 1
ATOM 889 C CA . LEU A 1 110 ? -6.743 14.167 10.183 1.00 97.00 110 LEU A CA 1
ATOM 890 C C . LEU A 1 110 ? -7.944 14.925 10.769 1.00 97.00 110 LEU A C 1
ATOM 892 O O . LEU A 1 110 ? -7.758 15.906 11.495 1.00 97.00 110 LEU A O 1
ATOM 896 N N . PRO A 1 111 ? -9.183 14.459 10.525 1.00 96.75 111 PRO A N 1
ATOM 897 C CA . PRO A 1 111 ? -10.351 15.042 11.167 1.00 96.75 111 PRO A CA 1
ATOM 898 C C . PRO A 1 111 ? -10.238 14.979 12.694 1.00 96.75 111 PRO A C 1
ATOM 900 O O . PRO A 1 111 ? -9.739 14.005 13.269 1.00 96.75 111 PRO A O 1
ATOM 903 N N . TYR A 1 112 ? -10.730 16.017 13.369 1.00 95.56 112 TYR A N 1
ATOM 904 C CA . TYR A 1 112 ? -10.673 16.097 14.826 1.00 95.56 112 TYR A CA 1
ATOM 905 C C . TYR A 1 112 ? -11.361 14.889 15.480 1.00 95.56 112 TYR A C 1
ATOM 907 O O . TYR A 1 112 ? -12.523 14.599 15.201 1.00 95.56 112 TYR A O 1
ATOM 915 N N . GLY A 1 113 ? -10.643 14.195 16.369 1.00 95.44 113 GLY A N 1
ATOM 916 C CA . GLY A 1 113 ? -11.152 13.021 17.086 1.00 95.44 113 GLY A CA 1
ATOM 917 C C . GLY A 1 113 ? -11.203 11.727 16.266 1.00 95.44 113 GLY A C 1
ATOM 918 O O . GLY A 1 113 ? -11.607 10.700 16.808 1.00 95.44 113 GLY A O 1
ATOM 919 N N . PHE A 1 114 ? -10.760 11.736 15.002 1.00 96.81 114 PHE A N 1
ATOM 920 C CA . PHE A 1 114 ? -10.845 10.571 14.117 1.00 96.81 114 PHE A CA 1
ATOM 921 C C . PHE A 1 114 ? -10.147 9.332 14.690 1.00 96.81 114 PHE A C 1
ATOM 923 O O . PHE A 1 114 ? -10.734 8.254 14.699 1.00 96.81 114 PHE A O 1
ATOM 930 N N . ALA A 1 115 ? -8.928 9.487 15.220 1.00 95.50 115 ALA A N 1
ATOM 931 C CA . ALA A 1 115 ? -8.148 8.375 15.771 1.00 95.50 115 ALA A CA 1
ATOM 932 C C . ALA A 1 115 ? -8.873 7.645 16.919 1.00 95.50 115 ALA A C 1
ATOM 934 O O . ALA A 1 115 ? -8.866 6.417 16.969 1.00 95.50 115 ALA A O 1
ATOM 935 N N . GLU A 1 116 ? -9.549 8.387 17.801 1.00 95.62 116 GLU A N 1
ATOM 936 C CA . GLU A 1 116 ? -10.337 7.806 18.895 1.00 95.62 116 GLU A CA 1
ATOM 937 C C . GLU A 1 116 ? -11.605 7.124 18.386 1.00 95.62 116 GLU A C 1
ATOM 939 O O . GLU A 1 116 ? -12.006 6.074 18.889 1.00 95.62 116 GLU A O 1
ATOM 944 N N . GLU A 1 117 ? -12.235 7.708 17.369 1.00 96.12 117 GLU A N 1
ATOM 945 C CA . GLU A 1 117 ? -13.482 7.194 16.817 1.00 96.12 117 GLU A CA 1
ATOM 946 C C . GLU A 1 117 ? -13.299 5.854 16.094 1.00 96.12 117 GLU A C 1
ATOM 948 O O . GLU A 1 117 ? -14.190 5.004 16.133 1.00 96.12 117 GLU A O 1
ATOM 953 N N . VAL A 1 118 ? -12.142 5.638 15.464 1.00 96.38 118 VAL A N 1
ATOM 954 C CA . VAL A 1 118 ? -11.860 4.414 14.699 1.00 96.38 118 VAL A CA 1
ATOM 955 C C . VAL A 1 118 ? -11.050 3.375 15.466 1.00 96.38 118 VAL A C 1
ATOM 957 O O . VAL A 1 118 ? -10.799 2.316 14.909 1.00 96.38 118 VAL A O 1
ATOM 960 N N . ARG A 1 119 ? -10.684 3.603 16.734 1.00 94.44 119 ARG A N 1
ATOM 961 C CA . ARG A 1 119 ? -9.738 2.755 17.496 1.00 94.44 119 ARG A CA 1
ATOM 962 C C . ARG A 1 119 ? -10.045 1.248 17.529 1.00 94.44 119 ARG A C 1
ATOM 964 O O . ARG A 1 119 ? -9.144 0.446 17.747 1.00 94.44 119 ARG A O 1
ATOM 971 N N . GLU A 1 120 ? -11.306 0.857 17.345 1.00 93.25 120 GLU A N 1
ATOM 972 C CA . GLU A 1 120 ? -11.739 -0.552 17.322 1.00 93.25 120 GLU A CA 1
ATOM 973 C C . GLU A 1 120 ? -11.573 -1.212 15.935 1.00 93.25 120 GLU A C 1
ATOM 975 O O . GLU A 1 120 ? -11.355 -2.421 15.838 1.00 93.25 120 GLU A O 1
ATOM 980 N N . ILE A 1 121 ? -11.649 -0.419 14.860 1.00 95.44 121 ILE A N 1
ATOM 981 C CA . ILE A 1 121 ? -11.649 -0.885 13.458 1.00 95.44 121 ILE A CA 1
ATOM 982 C C . ILE A 1 121 ? -10.417 -0.426 12.663 1.00 95.44 121 ILE A C 1
ATOM 984 O O . ILE A 1 121 ? -10.125 -0.942 11.591 1.00 95.44 121 ILE A O 1
ATOM 988 N N . GLY A 1 122 ? -9.671 0.546 13.176 1.00 97.06 122 GLY A N 1
ATOM 989 C CA . GLY A 1 122 ? -8.567 1.199 12.493 1.00 97.06 122 GLY A CA 1
ATOM 990 C C . GLY A 1 122 ? -7.335 1.287 13.381 1.00 97.06 122 GLY A C 1
ATOM 991 O O . GLY A 1 122 ? -7.428 1.656 14.551 1.00 97.06 122 GLY A O 1
ATOM 992 N N . LEU A 1 123 ? -6.170 0.993 12.808 1.00 97.44 123 LEU A N 1
ATOM 993 C CA . LEU A 1 123 ? -4.874 1.242 13.428 1.00 97.44 123 LEU A CA 1
ATOM 994 C C . LEU A 1 123 ? -4.130 2.318 12.629 1.00 97.44 123 LEU A C 1
ATOM 996 O O . LEU A 1 123 ? -3.793 2.112 11.464 1.00 97.44 123 LEU A O 1
ATOM 1000 N N . LEU A 1 124 ? -3.870 3.466 13.262 1.00 96.19 124 LEU A N 1
ATOM 1001 C CA . LEU A 1 124 ? -3.066 4.547 12.691 1.00 96.19 124 LEU A CA 1
ATOM 1002 C C . LEU A 1 124 ? -1.631 4.458 13.216 1.00 96.19 124 LEU A C 1
ATOM 1004 O O . LEU A 1 124 ? -1.411 4.362 14.427 1.00 96.19 124 LEU A O 1
ATOM 1008 N N . VAL A 1 125 ? -0.659 4.499 12.308 1.00 94.12 125 VAL A N 1
ATOM 1009 C CA . VAL A 1 125 ? 0.773 4.423 12.633 1.00 94.12 125 VAL A CA 1
ATOM 1010 C C . VAL A 1 125 ? 1.571 5.441 11.829 1.00 94.12 125 VAL A C 1
ATOM 1012 O O . VAL A 1 125 ? 1.239 5.726 10.683 1.00 94.12 125 VAL A O 1
ATOM 1015 N N . GLY A 1 126 ? 2.663 5.954 12.398 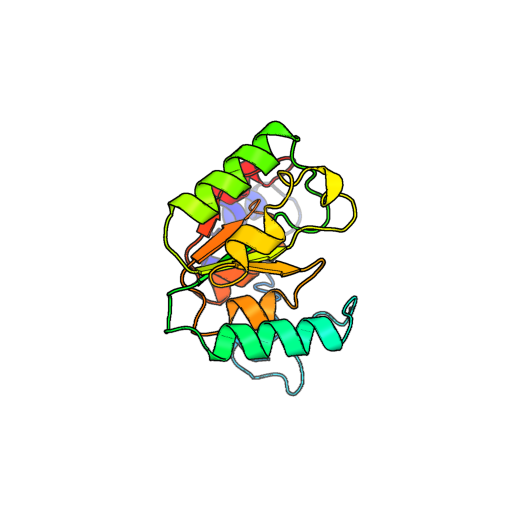1.00 91.38 126 GLY A N 1
ATOM 1016 C CA . GLY A 1 126 ? 3.573 6.863 11.689 1.00 91.38 126 GLY A CA 1
ATOM 1017 C C . GLY A 1 126 ? 4.369 6.180 10.577 1.00 91.38 126 GLY A C 1
ATOM 1018 O O . GLY A 1 126 ? 4.785 6.813 9.604 1.00 91.38 126 GLY A O 1
ATOM 1019 N N . TRP A 1 127 ? 4.589 4.875 10.735 1.00 89.88 127 TRP A N 1
ATOM 1020 C CA . TRP A 1 127 ? 5.407 4.050 9.861 1.00 89.88 127 TRP A CA 1
ATOM 1021 C C . TRP A 1 127 ? 5.028 2.570 10.006 1.00 89.88 127 TRP A C 1
ATOM 1023 O O . TRP A 1 127 ? 4.447 2.171 11.013 1.00 89.88 127 TRP A O 1
ATOM 1033 N N . SER A 1 128 ? 5.367 1.738 9.020 1.00 92.06 128 SER A N 1
ATOM 1034 C CA . SER A 1 128 ? 5.084 0.295 9.049 1.00 92.06 128 SER A CA 1
ATOM 1035 C C . SER A 1 128 ? 6.165 -0.511 8.327 1.00 92.06 128 SER A C 1
ATOM 1037 O O . SER A 1 128 ? 6.639 -0.039 7.288 1.00 92.06 128 SER A O 1
ATOM 1039 N N . PRO A 1 129 ? 6.500 -1.737 8.776 1.00 92.00 129 PRO A N 1
ATOM 1040 C CA . PRO A 1 129 ? 7.302 -2.685 8.001 1.00 92.00 129 PRO A CA 1
ATOM 1041 C C . PRO A 1 129 ? 6.471 -3.205 6.822 1.00 92.00 129 PRO A C 1
ATOM 1043 O O . PRO A 1 129 ? 5.880 -4.274 6.885 1.00 92.00 129 PRO A O 1
ATOM 1046 N N . GLN A 1 130 ? 6.371 -2.400 5.760 1.00 94.06 130 GLN A N 1
ATOM 1047 C CA . GLN A 1 130 ? 5.399 -2.582 4.675 1.00 94.06 130 GLN A CA 1
ATOM 1048 C C . GLN A 1 130 ? 5.425 -3.994 4.081 1.00 94.06 130 GLN A C 1
ATOM 1050 O O . GLN A 1 130 ? 4.369 -4.574 3.863 1.00 94.06 130 GLN A O 1
ATOM 1055 N N . LEU A 1 131 ? 6.610 -4.563 3.868 1.00 92.88 131 LEU A N 1
ATOM 1056 C CA . LEU A 1 131 ? 6.739 -5.903 3.308 1.00 92.88 131 LEU A CA 1
ATOM 1057 C C . LEU A 1 131 ? 6.219 -6.996 4.262 1.00 92.88 131 LEU A C 1
ATOM 1059 O O . LEU A 1 131 ? 5.480 -7.874 3.828 1.00 92.88 131 LEU A O 1
ATOM 1063 N N . GLU A 1 132 ? 6.518 -6.895 5.562 1.00 93.00 132 GLU A N 1
ATOM 1064 C CA . GLU A 1 132 ? 5.963 -7.787 6.596 1.00 93.00 132 GLU A CA 1
ATOM 1065 C C . GLU A 1 132 ? 4.442 -7.634 6.717 1.00 93.00 132 GLU A C 1
ATOM 1067 O O . GLU A 1 132 ? 3.724 -8.620 6.877 1.00 93.00 132 GLU A O 1
ATOM 1072 N N . VAL A 1 133 ? 3.943 -6.399 6.613 1.00 96.12 133 VAL A N 1
ATOM 1073 C CA . VAL A 1 133 ? 2.508 -6.103 6.626 1.00 96.12 133 VAL A CA 1
ATOM 1074 C C . VAL A 1 133 ? 1.825 -6.728 5.417 1.00 96.12 133 VAL A C 1
ATOM 1076 O O . VAL A 1 133 ? 0.859 -7.458 5.595 1.00 96.12 133 VAL A O 1
ATOM 1079 N N . LEU A 1 134 ? 2.327 -6.490 4.204 1.00 97.50 134 LEU A N 1
ATOM 1080 C CA . LEU A 1 134 ? 1.760 -7.039 2.969 1.00 97.50 134 LEU A CA 1
ATOM 1081 C C . LEU A 1 134 ? 1.798 -8.574 2.940 1.00 97.50 134 LEU A C 1
ATOM 1083 O O . LEU A 1 134 ? 0.927 -9.185 2.330 1.00 97.50 134 LEU A O 1
ATOM 1087 N N . ALA A 1 135 ? 2.777 -9.194 3.604 1.00 96.06 135 ALA A N 1
ATOM 1088 C CA . ALA A 1 135 ? 2.881 -10.646 3.721 1.00 96.06 135 ALA A CA 1
ATOM 1089 C C . ALA A 1 135 ? 1.929 -11.250 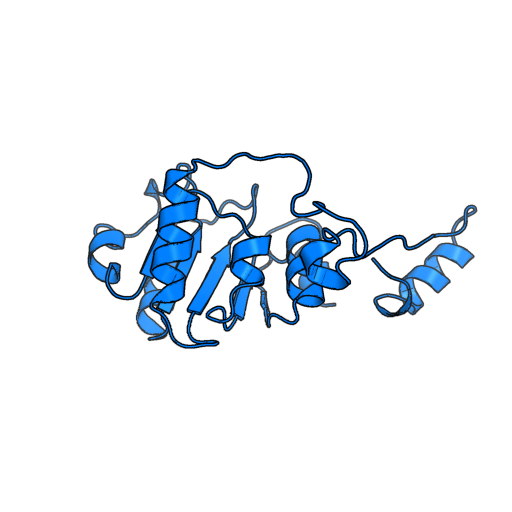4.772 1.00 96.06 135 ALA A C 1
ATOM 1091 O O . ALA A 1 135 ? 1.797 -12.472 4.852 1.00 96.06 135 ALA A O 1
ATOM 1092 N N . ASN A 1 136 ? 1.277 -10.427 5.598 1.00 97.44 136 ASN A N 1
ATOM 1093 C CA . ASN A 1 136 ? 0.357 -10.898 6.624 1.00 97.44 136 ASN A CA 1
ATOM 1094 C C . ASN A 1 136 ? -0.985 -11.337 6.013 1.00 97.44 136 ASN A C 1
ATOM 1096 O O . ASN A 1 136 ? -1.619 -10.586 5.273 1.00 97.44 136 ASN A O 1
ATOM 1100 N N . GLU A 1 137 ? -1.469 -12.525 6.387 1.00 97.56 137 GLU A N 1
ATOM 1101 C CA . GLU A 1 137 ? -2.709 -13.110 5.851 1.00 97.56 137 GLU A CA 1
ATOM 1102 C C . GLU A 1 137 ? -3.968 -12.265 6.101 1.00 97.56 137 GLU A C 1
ATOM 1104 O O . GLU A 1 137 ? -4.954 -12.409 5.374 1.00 97.56 137 GLU A O 1
ATOM 1109 N N . ALA A 1 138 ? -3.962 -11.388 7.111 1.00 98.31 138 ALA A N 1
ATOM 1110 C CA . ALA A 1 138 ? -5.073 -10.486 7.393 1.00 98.31 138 ALA A CA 1
ATOM 1111 C C . ALA A 1 138 ? -5.253 -9.408 6.312 1.00 98.31 138 ALA A C 1
ATOM 1113 O O . ALA A 1 138 ? -6.367 -8.907 6.136 1.00 98.31 138 ALA A O 1
ATOM 1114 N N . ILE A 1 139 ? -4.198 -9.057 5.565 1.00 98.50 139 ILE A N 1
ATOM 1115 C CA . ILE A 1 139 ? -4.282 -8.046 4.508 1.00 98.50 139 ILE A CA 1
ATOM 1116 C C . ILE A 1 139 ? -5.117 -8.575 3.341 1.00 98.50 139 ILE A C 1
ATOM 1118 O O . ILE A 1 139 ? -4.811 -9.590 2.717 1.00 98.50 139 ILE A O 1
ATOM 1122 N N . GLY A 1 140 ? -6.211 -7.871 3.054 1.00 98.12 140 GLY A N 1
ATOM 1123 C CA . GLY A 1 140 ? -7.108 -8.156 1.936 1.00 98.12 140 GLY A CA 1
ATOM 1124 C C . GLY A 1 140 ? -6.829 -7.292 0.711 1.00 98.12 140 GLY A C 1
ATOM 1125 O O . GLY A 1 140 ? -6.992 -7.760 -0.416 1.00 98.12 140 GLY A O 1
ATOM 1126 N N . CYS A 1 141 ? -6.398 -6.045 0.911 1.00 98.06 141 CYS A N 1
ATOM 1127 C CA . CYS A 1 141 ? -5.993 -5.159 -0.176 1.00 98.06 141 CYS A CA 1
ATOM 1128 C C . CYS A 1 141 ? -5.044 -4.053 0.295 1.00 98.06 141 CYS A C 1
ATOM 1130 O O . CYS A 1 141 ? -4.944 -3.750 1.487 1.00 98.06 141 CYS A O 1
ATOM 1132 N N . PHE A 1 142 ? -4.370 -3.434 -0.672 1.00 98.62 142 PHE A N 1
ATOM 1133 C CA . PHE A 1 142 ? -3.439 -2.338 -0.458 1.00 98.62 142 PHE A CA 1
ATOM 1134 C C . PHE A 1 142 ? -3.889 -1.068 -1.189 1.00 98.62 142 PHE A C 1
ATOM 1136 O O . PHE A 1 142 ? -3.853 -0.985 -2.416 1.00 98.62 142 PHE A O 1
ATOM 1143 N N . PHE A 1 143 ? -4.285 -0.049 -0.435 1.00 98.25 143 PHE A N 1
ATOM 1144 C CA . PHE A 1 143 ? -4.538 1.291 -0.941 1.00 98.25 143 PHE A CA 1
ATOM 1145 C C . PHE A 1 143 ? -3.220 2.073 -1.020 1.00 98.25 143 PHE A C 1
ATOM 1147 O O . PHE A 1 143 ? -2.616 2.415 -0.000 1.00 98.25 143 PHE A O 1
ATOM 1154 N N . THR A 1 144 ? -2.762 2.334 -2.244 1.00 97.88 144 THR A N 1
ATOM 1155 C CA . THR A 1 144 ? -1.410 2.817 -2.517 1.00 97.88 144 THR A CA 1
ATOM 1156 C C . THR A 1 144 ? -1.366 3.985 -3.495 1.00 97.88 144 THR A C 1
ATOM 1158 O O . THR A 1 144 ? -2.192 4.126 -4.395 1.00 97.88 144 THR A O 1
ATOM 1161 N N . HIS A 1 145 ? -0.322 4.798 -3.353 1.00 96.62 145 HIS A N 1
ATOM 1162 C CA . HIS A 1 145 ? 0.093 5.789 -4.345 1.00 96.62 145 HIS A CA 1
ATOM 1163 C C . HIS A 1 145 ? 0.702 5.186 -5.625 1.00 96.62 145 HIS A C 1
ATOM 1165 O O . HIS A 1 145 ? 1.076 5.945 -6.507 1.00 96.62 145 HIS A O 1
ATOM 1171 N N . CYS A 1 146 ? 0.857 3.862 -5.735 1.00 97.12 146 CYS A N 1
ATOM 1172 C CA . CYS A 1 146 ? 1.456 3.196 -6.903 1.00 97.12 146 CYS A CA 1
ATOM 1173 C C . CYS A 1 146 ? 2.921 3.594 -7.180 1.00 97.12 146 CYS A C 1
ATOM 1175 O O . CYS A 1 146 ? 3.374 3.599 -8.325 1.00 97.12 146 CYS A O 1
ATOM 1177 N N . GLY A 1 147 ? 3.700 3.924 -6.145 1.00 95.88 147 GLY A N 1
ATOM 1178 C CA . GLY A 1 147 ? 5.158 4.000 -6.282 1.00 95.88 147 GLY A CA 1
ATOM 1179 C C . GLY A 1 147 ? 5.736 2.642 -6.687 1.00 95.88 147 GLY A C 1
ATOM 1180 O O . GLY A 1 147 ? 5.219 1.601 -6.270 1.00 95.88 147 GLY A O 1
ATOM 1181 N N . TRP A 1 148 ? 6.798 2.633 -7.496 1.00 94.88 148 TRP A N 1
ATOM 1182 C CA . TRP A 1 148 ? 7.284 1.397 -8.119 1.00 94.88 148 TRP A CA 1
ATOM 1183 C C . TRP A 1 148 ? 7.690 0.313 -7.112 1.00 94.88 148 TRP A C 1
ATOM 1185 O O . TRP A 1 148 ? 7.271 -0.831 -7.251 1.00 94.88 148 TRP A O 1
ATOM 1195 N N . ASN A 1 149 ? 8.410 0.670 -6.042 1.00 93.38 149 ASN A N 1
ATOM 1196 C CA . ASN A 1 149 ? 8.783 -0.295 -4.998 1.00 93.38 149 ASN A CA 1
ATOM 1197 C C . ASN A 1 149 ? 7.545 -0.937 -4.358 1.00 93.38 149 ASN A C 1
ATOM 1199 O O . ASN A 1 149 ? 7.430 -2.154 -4.316 1.00 93.38 149 ASN A O 1
ATOM 1203 N N . SER A 1 150 ? 6.576 -0.119 -3.938 1.00 94.69 150 SER A N 1
ATOM 1204 C CA . SER A 1 150 ? 5.336 -0.603 -3.319 1.00 94.69 150 SER A CA 1
ATOM 1205 C C . SER A 1 150 ? 4.492 -1.451 -4.275 1.00 94.69 150 SER A C 1
ATOM 1207 O O . SER A 1 150 ? 3.856 -2.409 -3.851 1.00 94.69 150 SER A O 1
ATOM 1209 N N . THR A 1 151 ? 4.514 -1.115 -5.567 1.00 95.75 151 THR A N 1
ATOM 1210 C CA . THR A 1 151 ? 3.849 -1.882 -6.630 1.00 95.75 151 THR A CA 1
ATOM 1211 C C . THR A 1 151 ? 4.482 -3.264 -6.770 1.00 95.75 151 THR A C 1
ATOM 1213 O O . THR A 1 151 ? 3.779 -4.270 -6.750 1.00 95.75 151 THR A O 1
ATOM 1216 N N . VAL A 1 152 ? 5.815 -3.330 -6.848 1.00 95.06 152 VAL A N 1
ATOM 1217 C CA . VAL A 1 152 ? 6.554 -4.593 -6.967 1.00 95.06 152 VAL A CA 1
ATOM 1218 C C . VAL A 1 152 ? 6.352 -5.477 -5.735 1.00 95.06 152 VAL A C 1
ATOM 1220 O O . VAL A 1 152 ? 6.140 -6.674 -5.899 1.00 95.06 152 VAL A O 1
ATOM 1223 N N . GLU A 1 153 ? 6.366 -4.920 -4.522 1.00 95.56 153 GLU A N 1
ATOM 1224 C CA . GLU A 1 153 ? 6.108 -5.673 -3.283 1.00 95.56 153 GLU A CA 1
ATOM 1225 C C . GLU A 1 153 ? 4.710 -6.300 -3.277 1.00 95.56 153 GLU A C 1
ATOM 1227 O O . GLU A 1 153 ? 4.569 -7.502 -3.056 1.00 95.56 153 GLU A O 1
ATOM 1232 N N . ALA A 1 154 ? 3.682 -5.507 -3.582 1.00 96.56 154 ALA A N 1
ATOM 1233 C CA . ALA A 1 154 ? 2.297 -5.965 -3.581 1.00 96.56 154 ALA A CA 1
ATOM 1234 C C . ALA A 1 154 ? 2.030 -7.026 -4.655 1.00 96.56 154 ALA A C 1
ATOM 1236 O O . ALA A 1 154 ? 1.419 -8.053 -4.364 1.00 96.56 154 ALA A O 1
ATOM 1237 N N . VAL A 1 155 ? 2.530 -6.813 -5.878 1.00 95.31 155 VAL A N 1
ATOM 1238 C CA . VAL A 1 155 ? 2.406 -7.784 -6.976 1.00 95.31 155 VAL A CA 1
ATOM 1239 C C . VAL A 1 155 ? 3.141 -9.079 -6.640 1.00 95.31 155 VAL A C 1
ATOM 1241 O O . VAL A 1 155 ? 2.593 -10.157 -6.854 1.00 95.31 155 VAL A O 1
ATOM 1244 N N . SER A 1 156 ? 4.347 -8.986 -6.072 1.00 95.00 156 SER A N 1
ATOM 1245 C CA . SER A 1 156 ? 5.139 -10.164 -5.694 1.00 95.00 156 SER A CA 1
ATOM 1246 C C . SER A 1 156 ? 4.450 -11.014 -4.624 1.00 95.00 156 SER A C 1
ATOM 1248 O O . SER A 1 156 ? 4.555 -12.236 -4.653 1.00 95.00 156 SER A O 1
ATOM 1250 N N . LEU A 1 157 ? 3.719 -10.373 -3.710 1.00 95.75 157 LEU A N 1
ATOM 1251 C CA . LEU A 1 157 ? 2.975 -11.026 -2.632 1.00 95.75 157 LEU A CA 1
ATOM 1252 C C . LEU A 1 157 ? 1.517 -11.360 -2.998 1.00 95.75 157 LEU A C 1
ATOM 1254 O O . LEU A 1 157 ? 0.788 -11.919 -2.181 1.00 95.75 157 LEU A O 1
ATOM 1258 N N . GLY A 1 158 ? 1.070 -11.031 -4.214 1.00 95.88 158 GLY A N 1
ATOM 1259 C CA . GLY A 1 158 ? -0.293 -11.306 -4.672 1.00 95.88 158 GLY A CA 1
ATOM 1260 C C . GLY A 1 158 ? -1.379 -10.488 -3.962 1.00 95.88 158 GLY A C 1
ATOM 1261 O O . GLY A 1 158 ? -2.517 -10.950 -3.858 1.00 95.88 158 GLY A O 1
ATOM 1262 N N . VAL A 1 159 ? -1.050 -9.289 -3.472 1.00 98.19 159 VAL A N 1
ATOM 1263 C CA . VAL A 1 159 ? -1.987 -8.398 -2.773 1.00 98.19 159 VAL A CA 1
ATOM 1264 C C . VAL A 1 159 ? -2.701 -7.485 -3.781 1.00 98.19 159 VAL A C 1
ATOM 1266 O O . VAL A 1 159 ? -2.042 -6.696 -4.463 1.00 98.19 159 VAL A O 1
ATOM 1269 N N . PRO A 1 160 ? -4.045 -7.528 -3.880 1.00 97.81 160 PRO A N 1
ATOM 1270 C CA . PRO A 1 160 ? -4.805 -6.612 -4.729 1.00 97.81 160 PRO A CA 1
ATOM 1271 C C . PRO A 1 160 ? -4.604 -5.149 -4.320 1.00 97.81 160 PRO A C 1
ATOM 1273 O O . PRO A 1 160 ? -4.588 -4.834 -3.129 1.00 97.81 160 PRO A O 1
ATOM 1276 N N . MET A 1 161 ? -4.513 -4.241 -5.295 1.00 98.00 161 MET A N 1
ATOM 1277 C CA . MET A 1 161 ? -4.257 -2.819 -5.042 1.00 98.00 161 MET A CA 1
ATOM 1278 C C . MET A 1 161 ? -5.439 -1.920 -5.417 1.00 98.00 161 MET A C 1
ATOM 1280 O O . MET A 1 161 ? -6.072 -2.103 -6.455 1.00 98.00 161 MET A O 1
ATOM 1284 N N . ILE A 1 162 ? -5.676 -0.894 -4.598 1.00 97.75 162 ILE A N 1
ATOM 1285 C CA . ILE A 1 162 ? -6.468 0.289 -4.949 1.00 97.75 162 ILE A CA 1
ATOM 1286 C C . ILE A 1 162 ? -5.468 1.413 -5.218 1.00 97.75 162 ILE A C 1
ATOM 1288 O O . ILE A 1 162 ? -4.765 1.857 -4.311 1.00 97.75 162 ILE A O 1
ATOM 1292 N N . GLY A 1 163 ? -5.368 1.845 -6.473 1.00 96.75 163 GLY A N 1
ATOM 1293 C CA . GLY A 1 163 ? -4.420 2.878 -6.878 1.00 96.75 163 GLY A CA 1
ATOM 1294 C C . GLY A 1 163 ? -4.993 4.287 -6.755 1.00 96.75 163 GLY A C 1
ATOM 1295 O O . GLY A 1 163 ? -6.018 4.597 -7.356 1.00 96.75 163 GLY A O 1
ATOM 1296 N N . MET A 1 164 ? -4.296 5.166 -6.037 1.00 96.50 164 MET A N 1
ATOM 1297 C CA . MET A 1 164 ? -4.528 6.614 -6.048 1.00 96.50 164 MET A CA 1
ATOM 1298 C C . MET A 1 164 ? -3.189 7.332 -6.274 1.00 96.50 164 MET A C 1
ATOM 1300 O O . MET A 1 164 ? -2.578 7.848 -5.329 1.00 96.50 164 MET A O 1
ATOM 1304 N N . PRO A 1 165 ? -2.701 7.330 -7.528 1.00 95.25 165 PRO A N 1
ATOM 1305 C CA . PRO A 1 165 ? -1.410 7.906 -7.876 1.00 95.25 165 PRO A CA 1
ATOM 1306 C C . PRO A 1 165 ? -1.388 9.417 -7.641 1.00 95.25 165 PRO A C 1
ATOM 1308 O O . PRO A 1 165 ? -2.396 10.096 -7.826 1.00 95.25 165 PRO A O 1
ATOM 1311 N N . GLN A 1 166 ? -0.228 9.941 -7.245 1.00 92.44 166 GLN A N 1
ATOM 1312 C CA . GLN A 1 166 ? -0.052 11.347 -6.877 1.00 92.44 166 GLN A CA 1
ATOM 1313 C C . GLN A 1 166 ? 0.827 12.109 -7.878 1.00 92.44 166 GLN A C 1
ATOM 1315 O O . GLN A 1 166 ? 0.412 13.142 -8.395 1.00 92.44 166 GLN A O 1
ATOM 1320 N N . TRP A 1 167 ? 2.038 11.626 -8.172 1.00 86.94 167 TRP A N 1
ATOM 1321 C CA . TRP A 1 167 ? 3.001 12.342 -9.025 1.00 86.94 167 TRP A CA 1
ATOM 1322 C C . TRP A 1 167 ? 4.009 11.393 -9.704 1.00 86.94 167 TRP A C 1
ATOM 1324 O O . TRP A 1 167 ? 3.932 10.180 -9.530 1.00 86.94 167 TRP A O 1
ATOM 1334 N N . THR A 1 168 ? 4.913 11.951 -10.518 1.00 91.38 168 THR A N 1
ATOM 1335 C CA . THR A 1 168 ? 5.959 11.233 -11.283 1.00 91.38 168 THR A CA 1
ATOM 1336 C C . THR A 1 168 ? 5.421 10.095 -12.159 1.00 91.38 168 THR A C 1
ATOM 1338 O O . THR A 1 168 ? 4.578 10.309 -13.026 1.00 91.38 168 THR A O 1
ATOM 1341 N N . ASP A 1 169 ? 5.962 8.902 -11.964 1.00 92.44 169 ASP A N 1
ATOM 1342 C CA . ASP A 1 169 ? 5.701 7.636 -12.627 1.00 92.44 169 ASP A CA 1
ATOM 1343 C C . ASP A 1 169 ? 4.443 6.939 -12.095 1.00 92.44 169 ASP A C 1
ATOM 1345 O O . ASP A 1 169 ? 3.903 6.062 -12.761 1.00 92.44 169 ASP A O 1
ATOM 1349 N N . GLN A 1 170 ? 3.912 7.358 -10.943 1.00 95.50 170 GLN A N 1
ATOM 1350 C CA . GLN A 1 170 ? 2.791 6.688 -10.281 1.00 95.50 170 GLN A CA 1
ATOM 1351 C C . GLN A 1 170 ? 1.541 6.538 -11.166 1.00 95.50 170 GLN A C 1
ATOM 1353 O O . GLN A 1 170 ? 0.956 5.455 -11.164 1.00 95.50 170 GLN A O 1
ATOM 1358 N N . PRO A 1 171 ? 1.112 7.544 -11.965 1.00 95.81 171 PRO A N 1
ATOM 1359 C CA . PRO A 1 171 ? -0.032 7.367 -12.859 1.00 95.81 171 PRO A CA 1
ATOM 1360 C C . PRO A 1 171 ? 0.210 6.350 -13.979 1.00 95.81 171 PRO A C 1
ATOM 1362 O O . PRO A 1 171 ? -0.753 5.790 -14.498 1.00 95.81 171 PRO A O 1
ATOM 1365 N N . MET A 1 172 ? 1.466 6.138 -14.383 1.00 94.69 172 MET A N 1
ATOM 1366 C CA . MET A 1 172 ? 1.835 5.104 -15.354 1.00 94.69 172 MET A CA 1
ATOM 1367 C C . MET A 1 172 ? 1.874 3.735 -14.674 1.00 94.69 172 MET A C 1
ATOM 1369 O O . MET A 1 172 ? 1.263 2.802 -15.182 1.00 94.69 172 MET A O 1
ATOM 1373 N N . ASN A 1 173 ? 2.482 3.645 -13.488 1.00 94.81 173 ASN A N 1
ATOM 1374 C CA . ASN A 1 173 ? 2.513 2.424 -12.679 1.00 94.81 173 ASN A CA 1
ATOM 1375 C C . ASN A 1 173 ? 1.102 1.921 -12.339 1.00 94.81 173 ASN A C 1
ATOM 1377 O O . ASN A 1 173 ? 0.862 0.724 -12.342 1.00 94.81 173 ASN A O 1
ATOM 1381 N N . ALA A 1 174 ? 0.151 2.824 -12.081 1.00 94.88 174 ALA A N 1
ATOM 1382 C CA . ALA A 1 174 ? -1.241 2.473 -11.796 1.00 94.88 174 ALA A CA 1
ATOM 1383 C C . ALA A 1 174 ? -2.019 1.933 -13.015 1.00 94.88 174 ALA A C 1
ATOM 1385 O O . ALA A 1 174 ? -3.110 1.394 -12.845 1.00 94.88 174 ALA A O 1
ATOM 1386 N N . LYS A 1 175 ? -1.516 2.148 -14.239 1.00 92.69 175 LYS A N 1
ATOM 1387 C CA . LYS A 1 175 ? -2.150 1.703 -15.492 1.00 92.69 175 LYS A CA 1
ATOM 1388 C C . LYS A 1 175 ? -1.608 0.375 -16.020 1.00 92.69 175 LYS A C 1
ATOM 1390 O O . LYS A 1 175 ? -2.230 -0.164 -16.935 1.00 92.69 175 LYS A O 1
ATOM 1395 N N . LEU A 1 176 ? -0.445 -0.055 -15.526 1.00 86.69 176 LEU A N 1
ATOM 1396 C CA . LEU A 1 176 ? 0.168 -1.352 -15.824 1.00 86.69 176 LEU A CA 1
ATOM 1397 C C . LEU A 1 176 ? -0.777 -2.489 -15.423 1.00 86.69 176 LEU A C 1
ATOM 1399 O O . LEU A 1 176 ? -0.931 -3.409 -16.254 1.00 86.69 176 LEU A O 1
#

Radius of gyration: 17.63 Å; chains: 1; bounding box: 40×38×49 Å

InterPro domains:
  IPR002213 UDP-glucuronosyl/UDP-glucosyltransferase [PF00201] (66-175)
  IPR002213 UDP-glucuronosyl/UDP-glucosyltransferase [cd03784] (3-176)
  IPR035595 UDP-glycosyltransferase family, conserved site [PS00375] (127-170)

Organism: Opuntia streptacantha (NCBI:txid393608)

pLDDT: mean 92.4, std 7.44, range [59.09, 98.69]

Foldseek 3Di:
DQCVVPVVVQVVCCVVDPDRDDDDDDPQFCVLFPCPDPPRHDPPDDPDDPVLAVVLVVVLVVADFLQEEEEDADDDDDDDLVRQACVLVVQVVVPTAYEYQQAPVRPVSHPPCSCVVCVVRYHYDNDYPLLVNLLRRRHNAYEYLLDPNSLSSNVSNVHHYDHDHDDDCSVVSVVD

Sequence (176 aa):
SYYEFEDKVVDTMSREWPTPVLTIGPTVPSLYLDNRIEYDKDYGLNLFYLEDIARITHWLSTKPPRSVVYVSFGSMACLSNTQMEELAWGLKACGSDFLWVVRASEEDKLPYGFAEEVREIGLLVGWSPQLEVLANEAIGCFFTHCGWNSTVEAVSLGVPMIGMPQWTDQPMNAKL